Protein AF-A0A7X7FUD2-F1 (afdb_monomer_lite)

pLDDT: mean 87.79, std 17.73, range [38.75, 98.0]

Structure (mmCIF, N/CA/C/O backbone):
data_AF-A0A7X7FUD2-F1
#
_entry.id   AF-A0A7X7FUD2-F1
#
loop_
_atom_site.group_PDB
_atom_site.id
_atom_site.type_symbol
_atom_site.label_atom_id
_atom_site.label_alt_id
_atom_site.label_comp_id
_atom_site.label_asym_id
_atom_site.label_entity_id
_atom_site.label_seq_id
_atom_site.pdbx_PDB_ins_code
_atom_site.Cartn_x
_atom_site.Cartn_y
_atom_site.Cartn_z
_atom_site.occupancy
_atom_site.B_iso_or_equiv
_atom_site.auth_seq_id
_atom_site.auth_comp_id
_atom_site.auth_asym_id
_atom_site.auth_atom_id
_atom_site.pdbx_PDB_model_num
ATOM 1 N N . LEU A 1 1 ? -13.629 -13.169 -0.269 1.00 75.50 1 LEU A N 1
ATOM 2 C CA . LEU A 1 1 ? -13.387 -11.796 0.234 1.00 75.50 1 LEU A CA 1
ATOM 3 C C . LEU A 1 1 ? -13.721 -11.702 1.723 1.00 75.50 1 LEU A C 1
ATOM 5 O O . LEU A 1 1 ? -14.472 -12.534 2.225 1.00 75.50 1 LEU A O 1
ATOM 9 N N . LEU A 1 2 ? -13.158 -10.708 2.422 1.00 92.69 2 LEU A N 1
ATOM 10 C CA . LEU A 1 2 ? -13.571 -10.330 3.780 1.00 92.69 2 LEU A CA 1
ATOM 11 C C . LEU A 1 2 ? -15.079 -10.004 3.790 1.00 92.69 2 LEU A C 1
ATOM 13 O O . LEU A 1 2 ? -15.562 -9.371 2.858 1.00 92.69 2 LEU A O 1
ATOM 17 N N . ASN A 1 3 ? -15.815 -10.443 4.812 1.00 96.12 3 ASN A N 1
ATOM 18 C CA . ASN A 1 3 ? -17.260 -10.224 4.947 1.00 96.12 3 ASN A CA 1
ATOM 19 C C . ASN A 1 3 ? -17.612 -9.828 6.394 1.00 96.12 3 ASN A C 1
ATOM 21 O O . ASN A 1 3 ? -16.728 -9.805 7.258 1.00 96.12 3 ASN A O 1
ATOM 25 N N . ASP A 1 4 ? -18.886 -9.515 6.652 1.00 97.44 4 ASP A N 1
ATOM 26 C CA . ASP A 1 4 ? -19.366 -9.058 7.962 1.00 97.44 4 ASP A CA 1
ATOM 27 C C . ASP A 1 4 ? -19.002 -10.049 9.074 1.00 97.44 4 ASP A C 1
ATOM 29 O O . ASP A 1 4 ? -18.494 -9.631 10.109 1.00 97.44 4 ASP A O 1
ATOM 33 N N . HIS A 1 5 ? -19.156 -11.358 8.838 1.00 97.31 5 HIS A N 1
ATOM 34 C CA . HIS A 1 5 ? -18.785 -12.388 9.812 1.00 97.31 5 HIS A CA 1
ATOM 35 C C . HIS A 1 5 ? -17.295 -12.321 10.178 1.00 97.31 5 HIS A C 1
ATOM 37 O O . HIS A 1 5 ? -16.942 -12.311 11.354 1.00 97.31 5 HIS A O 1
ATOM 43 N N . HIS A 1 6 ? -16.400 -12.226 9.192 1.00 96.94 6 HIS A N 1
ATOM 44 C CA . HIS A 1 6 ? -14.963 -12.122 9.452 1.00 96.94 6 HIS A CA 1
ATOM 45 C C . HIS A 1 6 ? -14.605 -10.841 10.218 1.00 96.94 6 HIS A C 1
ATOM 47 O O . HIS A 1 6 ? -13.848 -10.892 11.188 1.00 96.94 6 HIS A O 1
ATOM 53 N N . ALA A 1 7 ? -15.145 -9.694 9.799 1.00 97.25 7 ALA A N 1
ATOM 54 C CA . ALA A 1 7 ? -14.851 -8.404 10.419 1.00 97.25 7 ALA A CA 1
ATOM 55 C C . ALA A 1 7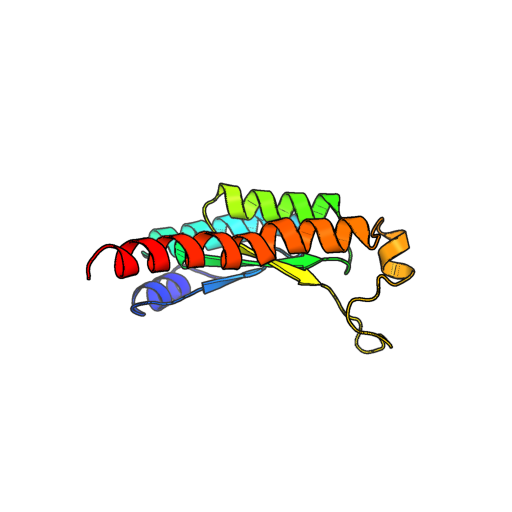 ? -15.380 -8.318 11.858 1.00 97.25 7 ALA A C 1
ATOM 57 O O . ALA A 1 7 ? -14.681 -7.822 12.742 1.00 97.25 7 ALA A O 1
ATOM 58 N N . GLU A 1 8 ? -16.565 -8.871 12.106 1.00 97.50 8 GLU A N 1
ATOM 59 C CA . GLU A 1 8 ? -17.171 -9.006 13.429 1.00 97.50 8 GLU A CA 1
ATOM 60 C C . GLU A 1 8 ? -16.280 -9.827 14.369 1.00 97.50 8 GLU A C 1
ATOM 62 O O . GLU A 1 8 ? -15.924 -9.367 15.459 1.00 97.50 8 GLU A O 1
ATOM 67 N N . ARG A 1 9 ? -15.808 -10.994 13.912 1.00 97.56 9 ARG A N 1
ATOM 68 C CA . ARG A 1 9 ? -14.906 -11.858 14.688 1.00 97.56 9 ARG A CA 1
ATOM 69 C C . ARG A 1 9 ? -13.567 -11.189 14.978 1.00 97.56 9 ARG A C 1
ATOM 71 O O . ARG A 1 9 ? -13.065 -11.308 16.095 1.00 97.56 9 ARG A O 1
ATOM 78 N N . ILE A 1 10 ? -13.008 -10.462 14.011 1.00 96.75 10 ILE A N 1
ATOM 79 C CA . ILE A 1 10 ? -11.779 -9.679 14.196 1.00 96.75 10 ILE A CA 1
ATOM 80 C C . ILE A 1 10 ? -11.989 -8.568 15.232 1.00 96.75 10 ILE A C 1
ATOM 82 O O . ILE A 1 10 ? -11.129 -8.374 16.092 1.00 96.75 10 ILE A O 1
ATOM 86 N N . GLY A 1 11 ? -13.128 -7.870 15.195 1.00 95.56 11 GLY A N 1
ATOM 87 C CA . GLY A 1 11 ? -13.458 -6.785 16.125 1.00 95.56 11 GLY A CA 1
ATOM 88 C C . GLY A 1 11 ? -13.475 -7.215 17.596 1.00 95.56 11 GLY A C 1
ATOM 89 O O . GLY A 1 11 ? -13.119 -6.429 18.476 1.00 95.56 11 GLY A O 1
ATOM 90 N N . ARG A 1 12 ? -13.795 -8.489 17.867 1.00 96.19 12 ARG A N 1
ATOM 91 C CA . ARG A 1 12 ? -13.748 -9.083 19.216 1.00 96.19 12 ARG A CA 1
ATOM 92 C C . ARG A 1 12 ? -12.323 -9.302 19.738 1.00 96.19 12 ARG A C 1
ATOM 94 O O . ARG A 1 12 ? -12.123 -9.413 20.948 1.00 96.19 12 ARG A O 1
ATOM 101 N N . ILE A 1 13 ? -11.320 -9.367 18.862 1.00 96.12 13 ILE A N 1
ATOM 102 C CA . ILE A 1 13 ? -9.928 -9.612 19.252 1.00 96.12 13 ILE A CA 1
ATOM 103 C C . ILE A 1 13 ? -9.300 -8.296 19.725 1.00 96.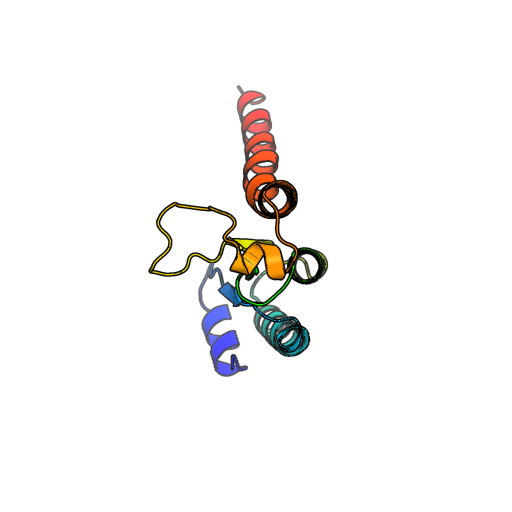12 13 ILE A C 1
ATOM 105 O O . ILE A 1 13 ? -8.938 -7.410 18.940 1.00 96.12 13 ILE A O 1
ATOM 109 N N . ARG A 1 14 ? -9.117 -8.166 21.045 1.00 92.25 14 ARG A N 1
ATOM 110 C CA . ARG A 1 14 ? -8.486 -6.987 21.649 1.00 92.25 14 ARG A CA 1
ATOM 111 C C . ARG A 1 14 ? -7.081 -6.792 21.080 1.00 92.25 14 ARG A C 1
ATOM 113 O O . ARG A 1 14 ? -6.178 -7.576 21.334 1.00 92.25 14 ARG A O 1
ATOM 120 N N . GLY A 1 15 ? -6.876 -5.686 20.369 1.00 89.25 15 GLY A N 1
ATOM 121 C CA . GLY A 1 15 ? -5.546 -5.337 19.864 1.00 89.25 15 GLY A CA 1
ATOM 122 C C . GLY A 1 15 ? -5.223 -5.843 18.463 1.00 89.25 15 GLY A C 1
ATOM 123 O O . GLY A 1 15 ? -4.114 -5.569 18.013 1.00 89.25 15 GLY A O 1
ATOM 124 N N . ALA A 1 16 ? -6.156 -6.508 17.771 1.00 95.00 16 ALA A N 1
ATOM 125 C CA . ALA A 1 16 ? -5.910 -7.057 16.440 1.00 95.00 16 ALA A CA 1
ATOM 126 C C . ALA A 1 16 ? -5.319 -6.023 15.472 1.00 95.00 16 ALA A C 1
ATOM 128 O O . ALA A 1 16 ? -5.826 -4.905 15.343 1.00 95.00 16 ALA A O 1
ATOM 129 N N . ILE A 1 17 ? -4.238 -6.417 14.798 1.00 95.75 17 ILE A N 1
ATOM 130 C CA . ILE A 1 17 ? -3.661 -5.700 13.663 1.00 95.75 17 ILE A CA 1
ATOM 131 C C . ILE A 1 17 ? -4.050 -6.480 12.419 1.00 95.75 17 ILE A C 1
ATOM 133 O O . ILE A 1 17 ? -3.708 -7.654 12.298 1.00 95.75 17 ILE A O 1
ATOM 137 N N . VAL A 1 18 ? -4.736 -5.817 11.497 1.00 96.62 18 VAL A N 1
ATOM 138 C CA . VAL A 1 18 ? -5.156 -6.419 10.232 1.00 96.62 18 VAL A CA 1
ATOM 139 C C . VAL A 1 18 ? -4.282 -5.867 9.124 1.00 96.62 18 VAL A C 1
ATOM 141 O O . VAL A 1 18 ? -4.031 -4.659 9.070 1.00 96.62 18 VAL A O 1
ATOM 144 N N . ARG A 1 19 ? -3.799 -6.757 8.257 1.00 95.56 19 ARG A N 1
ATOM 145 C CA . ARG A 1 19 ? -3.044 -6.384 7.067 1.00 95.56 19 ARG A CA 1
ATOM 146 C C . ARG A 1 19 ? -3.851 -6.734 5.826 1.00 95.56 19 ARG A C 1
ATOM 148 O O . ARG A 1 19 ? -4.136 -7.905 5.609 1.00 95.56 19 ARG A O 1
ATOM 155 N N . LEU A 1 20 ? -4.234 -5.717 5.067 1.00 97.19 20 LEU A N 1
ATOM 156 C CA . LEU A 1 20 ? -4.851 -5.862 3.751 1.00 97.19 20 LEU A CA 1
ATOM 157 C C . LEU A 1 20 ? -3.758 -5.842 2.673 1.00 97.19 20 LEU A C 1
ATOM 159 O O . LEU A 1 20 ? -2.637 -5.411 2.941 1.00 97.19 20 LEU A O 1
ATOM 163 N N . SER A 1 21 ? -4.071 -6.280 1.462 1.00 96.31 21 SER A N 1
ATOM 164 C CA . SER A 1 21 ? -3.224 -6.077 0.284 1.00 96.31 21 SER A CA 1
ATOM 165 C C . SER A 1 21 ? -3.913 -5.125 -0.686 1.00 96.31 21 SER A C 1
ATOM 167 O O . SER A 1 21 ? -5.136 -5.135 -0.815 1.00 96.31 21 SER A O 1
ATOM 169 N N . LEU A 1 22 ? -3.122 -4.280 -1.339 1.00 97.00 22 LEU A N 1
ATOM 170 C CA . LEU A 1 22 ? -3.530 -3.472 -2.482 1.00 97.00 22 LEU A CA 1
ATOM 171 C C . LEU A 1 22 ? -2.421 -3.599 -3.526 1.00 97.00 22 LEU A C 1
ATOM 173 O O . LEU A 1 22 ? -1.594 -2.700 -3.690 1.00 97.00 22 LEU A O 1
ATOM 177 N N . ASP A 1 23 ? -2.350 -4.769 -4.159 1.00 94.06 23 ASP A N 1
ATOM 178 C CA . ASP A 1 23 ? -1.251 -5.139 -5.058 1.00 94.06 23 ASP A CA 1
ATOM 179 C C . ASP A 1 23 ? -1.500 -4.704 -6.507 1.00 94.06 23 ASP A C 1
ATOM 181 O O . ASP A 1 23 ? -0.540 -4.446 -7.225 1.00 94.06 23 ASP A O 1
ATOM 185 N N . SER A 1 24 ? -2.763 -4.487 -6.884 1.00 93.88 24 SER A N 1
ATOM 186 C CA . SER A 1 24 ? -3.170 -3.884 -8.153 1.00 93.88 24 SER A CA 1
ATOM 187 C C . SER A 1 24 ? -4.126 -2.717 -7.923 1.00 93.88 24 SER A C 1
ATOM 189 O O . SER A 1 24 ? -4.907 -2.694 -6.971 1.00 93.88 24 SER A O 1
ATOM 191 N N . ARG A 1 25 ? -4.108 -1.733 -8.825 1.00 93.06 25 ARG A N 1
ATOM 192 C CA . ARG A 1 25 ? -5.058 -0.611 -8.801 1.00 93.06 25 ARG A CA 1
ATOM 193 C C . ARG A 1 25 ? -6.506 -1.058 -9.019 1.00 93.06 25 ARG A C 1
ATOM 195 O O . ARG A 1 25 ? -7.419 -0.387 -8.547 1.00 93.06 25 ARG A O 1
ATOM 202 N N . GLN A 1 26 ? -6.712 -2.189 -9.690 1.00 94.50 26 GLN A N 1
ATOM 203 C CA . GLN A 1 26 ? -8.040 -2.772 -9.905 1.00 94.50 26 GLN A CA 1
ATOM 204 C C . GLN A 1 26 ? -8.688 -3.226 -8.586 1.00 94.50 26 GLN A C 1
ATOM 206 O O . GLN A 1 26 ? -9.910 -3.253 -8.472 1.00 94.50 26 GLN A O 1
ATOM 211 N N . ASP A 1 27 ? -7.880 -3.492 -7.557 1.00 94.50 27 ASP A N 1
ATOM 212 C CA . ASP A 1 27 ? -8.361 -3.916 -6.243 1.00 94.50 27 ASP A CA 1
ATOM 213 C C . ASP A 1 27 ? -8.711 -2.742 -5.318 1.00 94.50 27 ASP A C 1
ATOM 215 O O . ASP A 1 27 ? -9.122 -2.967 -4.182 1.00 94.50 27 ASP A O 1
ATOM 219 N N . ALA A 1 28 ? -8.562 -1.488 -5.763 1.00 96.12 28 ALA A N 1
ATOM 220 C CA . ALA A 1 28 ? -8.749 -0.312 -4.909 1.00 96.12 28 ALA A CA 1
ATOM 221 C C . ALA A 1 28 ? -10.154 -0.236 -4.289 1.00 96.12 28 ALA A C 1
ATOM 223 O O . ALA A 1 28 ? -10.287 0.063 -3.101 1.00 96.12 28 ALA A O 1
ATOM 224 N N . GLU A 1 29 ? -11.192 -0.553 -5.064 1.00 96.31 29 GLU A N 1
ATOM 225 C CA . GLU A 1 29 ? -12.571 -0.585 -4.568 1.00 96.31 29 GLU A CA 1
ATOM 226 C C . GLU A 1 29 ? -12.765 -1.699 -3.530 1.00 96.31 29 GLU A C 1
ATOM 228 O O . GLU A 1 29 ? -13.250 -1.452 -2.426 1.00 96.31 29 GLU A O 1
ATOM 233 N N . HIS A 1 30 ? -12.301 -2.913 -3.835 1.00 96.56 30 HIS A N 1
ATOM 234 C CA . HIS A 1 30 ? -12.362 -4.048 -2.911 1.00 96.56 30 HIS A CA 1
ATOM 235 C C . HIS A 1 30 ? -11.591 -3.781 -1.614 1.00 96.56 30 HIS A C 1
ATOM 237 O O . HIS A 1 30 ? -12.043 -4.148 -0.525 1.00 96.56 30 HIS A O 1
ATOM 243 N N . TRP A 1 31 ? -10.442 -3.117 -1.719 1.00 97.81 31 TRP A N 1
ATOM 244 C CA . TRP A 1 31 ? -9.649 -2.688 -0.579 1.00 97.81 31 TRP A CA 1
ATOM 245 C C . TRP A 1 31 ? -10.415 -1.688 0.291 1.00 97.81 31 TRP A C 1
ATOM 247 O O . TRP A 1 31 ? -10.457 -1.859 1.511 1.00 97.81 31 TRP A O 1
ATOM 257 N N . GLN A 1 32 ? -11.060 -0.688 -0.319 1.00 97.56 32 GLN A N 1
ATOM 258 C CA . GLN A 1 32 ? -11.844 0.320 0.395 1.00 97.56 32 GLN A CA 1
ATOM 259 C C . GLN A 1 32 ? -13.038 -0.317 1.118 1.00 97.56 32 GLN A C 1
ATOM 261 O O . GLN A 1 32 ? -13.229 -0.079 2.310 1.00 97.56 32 GLN A O 1
ATOM 266 N N . ILE A 1 33 ? -13.769 -1.212 0.445 1.00 97.44 33 ILE A N 1
ATOM 267 C CA . ILE A 1 33 ? -14.873 -1.980 1.042 1.00 97.44 33 ILE A CA 1
ATOM 268 C C . ILE A 1 33 ? -14.379 -2.781 2.255 1.00 97.44 33 ILE A C 1
ATOM 270 O O . ILE A 1 33 ? -14.985 -2.734 3.327 1.00 97.44 33 ILE A O 1
ATOM 274 N N . ALA A 1 34 ? -13.256 -3.494 2.122 1.00 97.94 34 ALA A N 1
ATOM 275 C CA . ALA A 1 34 ? -12.684 -4.267 3.222 1.00 97.94 34 ALA A CA 1
ATOM 276 C C . ALA A 1 34 ? -12.226 -3.372 4.386 1.00 97.94 34 ALA A C 1
ATOM 278 O O . ALA A 1 34 ? -12.444 -3.709 5.554 1.00 97.94 34 ALA A O 1
ATOM 279 N N . PHE A 1 35 ? -11.612 -2.226 4.083 1.00 97.94 35 PHE A N 1
ATOM 280 C CA . PHE A 1 35 ? -11.210 -1.239 5.078 1.00 97.94 35 PHE A CA 1
ATOM 281 C C . PHE A 1 35 ? -12.421 -0.720 5.858 1.00 97.94 35 PHE A C 1
ATOM 283 O O . PHE A 1 35 ? -12.429 -0.798 7.089 1.00 97.94 35 PHE A O 1
ATOM 290 N N . ASP A 1 36 ? -13.467 -0.265 5.172 1.00 97.56 36 ASP A N 1
ATOM 291 C CA . ASP A 1 36 ? -14.673 0.276 5.803 1.00 97.56 36 ASP A CA 1
ATOM 292 C C . ASP A 1 36 ? -15.410 -0.774 6.632 1.00 97.56 36 ASP A C 1
ATOM 294 O O . ASP A 1 36 ? -15.897 -0.482 7.729 1.00 97.56 36 ASP A O 1
ATOM 298 N N . LEU A 1 37 ? -15.401 -2.028 6.184 1.0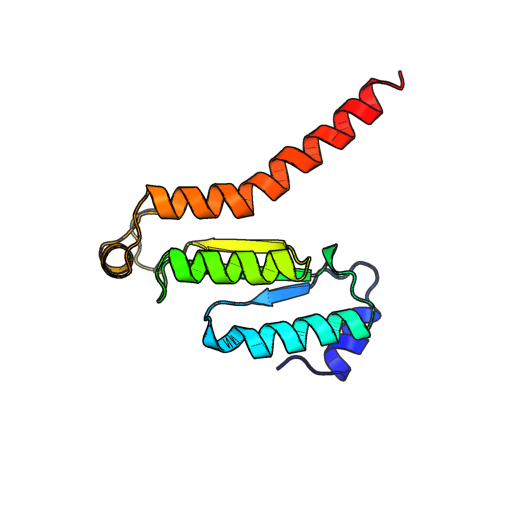0 97.81 37 LEU A N 1
ATOM 299 C CA . LEU A 1 37 ? -15.986 -3.129 6.930 1.00 97.81 37 LEU A CA 1
ATOM 300 C C . LEU A 1 37 ? -15.265 -3.370 8.265 1.00 97.81 37 LEU A C 1
ATOM 302 O O . LEU A 1 37 ? -15.900 -3.445 9.317 1.00 97.81 37 LEU A O 1
ATOM 306 N N . LEU A 1 38 ? -13.929 -3.397 8.264 1.00 97.44 38 LEU A N 1
ATOM 307 C CA . LEU A 1 38 ? -13.140 -3.489 9.499 1.00 97.44 38 LEU A CA 1
ATOM 308 C C . LEU A 1 38 ? -13.409 -2.307 10.438 1.00 97.44 38 LEU A C 1
ATOM 310 O O . LEU A 1 38 ? -13.459 -2.478 11.661 1.00 97.44 38 LEU A O 1
ATOM 314 N N . ARG A 1 39 ? -13.580 -1.104 9.875 1.00 96.69 39 ARG A N 1
ATOM 315 C CA . ARG A 1 39 ? -13.887 0.117 10.630 1.00 96.69 39 ARG A CA 1
ATOM 316 C C . ARG A 1 39 ? -15.257 0.046 11.291 1.00 96.69 39 ARG A C 1
ATOM 318 O O . ARG A 1 39 ? -15.353 0.381 12.472 1.00 96.69 39 ARG A O 1
ATOM 325 N N . ARG A 1 40 ? -16.271 -0.420 10.561 1.00 97.19 40 ARG A N 1
ATOM 326 C CA . ARG A 1 40 ? -17.644 -0.612 11.046 1.00 97.19 40 ARG A CA 1
ATOM 327 C C . ARG A 1 40 ? -17.696 -1.543 12.259 1.00 97.19 40 ARG A C 1
ATOM 329 O O . ARG A 1 40 ? -18.407 -1.243 13.210 1.00 97.19 40 ARG A O 1
ATOM 336 N N . PHE A 1 41 ? -16.881 -2.599 12.278 1.00 96.75 41 PHE A N 1
ATOM 337 C CA . PHE A 1 41 ? -16.773 -3.541 13.404 1.00 96.75 41 PHE A CA 1
ATOM 338 C C . PHE A 1 41 ? -15.699 -3.165 14.447 1.00 96.75 41 PHE A C 1
ATOM 340 O O . PHE A 1 41 ? -15.240 -4.004 15.220 1.00 96.75 41 PHE A O 1
ATOM 347 N N . GLY A 1 42 ? -15.287 -1.893 14.504 1.00 95.00 42 GLY A N 1
ATOM 348 C CA . GLY A 1 42 ? -14.496 -1.354 15.618 1.00 95.00 42 GLY A CA 1
ATOM 349 C C . GLY A 1 42 ? -12.972 -1.483 15.492 1.00 95.00 42 GLY A C 1
ATOM 350 O O . GLY A 1 42 ? -12.243 -1.043 16.388 1.00 95.00 42 GLY A O 1
ATOM 351 N N . THR A 1 43 ? -12.438 -1.996 14.379 1.00 95.94 43 THR A N 1
ATOM 352 C CA . THR A 1 43 ? -10.980 -2.033 14.165 1.00 95.94 43 THR A CA 1
ATOM 353 C C . THR A 1 43 ? -10.452 -0.616 13.951 1.00 95.94 43 THR A C 1
ATOM 355 O O . THR A 1 43 ? -10.776 0.028 12.958 1.00 95.94 43 THR A O 1
ATOM 358 N N . ALA A 1 44 ? -9.634 -0.088 14.866 1.00 94.50 44 ALA A N 1
ATOM 359 C CA . ALA A 1 44 ? -9.061 1.262 14.762 1.00 94.50 44 ALA A CA 1
ATOM 360 C C . ALA A 1 44 ? -8.233 1.460 13.470 1.00 94.50 44 ALA A C 1
ATOM 362 O O . ALA A 1 44 ? -7.396 0.614 13.172 1.00 94.50 44 ALA A O 1
ATOM 363 N N . LYS A 1 45 ? -8.361 2.609 12.773 1.00 93.94 45 LYS A N 1
ATOM 364 C CA . LYS A 1 45 ? -7.600 2.919 11.532 1.00 93.94 45 LYS A CA 1
ATOM 365 C C . LYS A 1 45 ? -6.100 2.623 11.656 1.00 93.94 45 LYS A C 1
ATOM 367 O O . LYS A 1 45 ? -5.538 1.897 10.852 1.00 93.94 45 LYS A O 1
ATOM 372 N N . LYS A 1 46 ? -5.482 3.073 12.758 1.00 91.44 46 LYS A N 1
ATOM 373 C CA . LYS A 1 46 ? -4.055 2.857 13.086 1.00 91.44 46 LYS A CA 1
ATOM 374 C C . LYS A 1 46 ? -3.624 1.385 13.214 1.00 91.44 46 LYS A C 1
ATOM 376 O O . LYS A 1 46 ? -2.431 1.113 13.340 1.00 91.44 46 LYS A O 1
ATOM 381 N N . ARG A 1 47 ? -4.581 0.457 13.301 1.00 94.69 47 ARG A N 1
ATOM 382 C CA . ARG A 1 47 ? -4.365 -0.995 13.378 1.00 94.69 47 ARG A CA 1
ATOM 383 C C . ARG A 1 47 ? -4.623 -1.700 12.049 1.00 94.69 47 ARG A C 1
ATOM 385 O O . ARG A 1 47 ? -4.291 -2.875 11.946 1.00 94.69 47 ARG A O 1
ATOM 392 N N . VAL A 1 48 ? -5.150 -0.997 11.050 1.00 96.38 48 VAL A N 1
ATOM 393 C CA . VAL A 1 48 ? -5.174 -1.482 9.674 1.00 96.38 48 VAL A CA 1
ATOM 394 C C . VAL A 1 48 ? -3.901 -1.013 8.980 1.00 96.38 48 VAL A C 1
ATOM 396 O O . VAL A 1 48 ? -3.533 0.164 9.020 1.00 96.38 48 VAL A O 1
ATOM 399 N N . ARG A 1 49 ? -3.188 -1.962 8.387 1.00 95.44 49 ARG A N 1
ATOM 400 C CA . ARG A 1 49 ? -2.022 -1.712 7.539 1.00 95.44 49 ARG A CA 1
ATOM 401 C C . ARG A 1 49 ? -2.279 -2.355 6.189 1.00 95.44 49 ARG A C 1
ATOM 403 O O . ARG A 1 49 ? -3.062 -3.298 6.117 1.00 95.44 49 ARG A O 1
ATOM 410 N N . SER A 1 50 ? -1.606 -1.889 5.153 1.00 96.56 50 SER A N 1
ATOM 411 C CA . SER A 1 50 ? -1.826 -2.427 3.816 1.00 96.56 50 SER A CA 1
ATOM 412 C C . SER A 1 50 ? -0.512 -2.654 3.105 1.00 96.56 50 SER A C 1
ATOM 414 O O . SER A 1 50 ? 0.302 -1.739 3.028 1.00 96.56 50 SER A O 1
ATOM 416 N N . TYR A 1 51 ? -0.307 -3.864 2.601 1.00 96.38 51 TYR A N 1
ATOM 417 C CA . TYR A 1 51 ? 0.808 -4.169 1.721 1.00 96.38 51 TYR A CA 1
ATOM 418 C C . TYR A 1 51 ? 0.567 -3.594 0.328 1.00 96.38 51 TYR A C 1
ATOM 420 O O . TYR A 1 51 ? -0.565 -3.580 -0.153 1.00 96.38 51 TYR A O 1
ATOM 428 N N . VAL A 1 52 ? 1.647 -3.112 -0.283 1.00 96.94 52 VAL A N 1
ATOM 429 C CA . VAL A 1 52 ? 1.674 -2.636 -1.668 1.00 96.94 52 VAL A CA 1
ATOM 430 C C . VAL A 1 52 ? 2.859 -3.301 -2.354 1.00 96.94 52 VAL A C 1
ATOM 432 O O . VAL A 1 52 ? 4.009 -2.906 -2.130 1.00 96.94 52 VAL A O 1
ATOM 435 N N . LEU A 1 53 ? 2.604 -4.326 -3.164 1.00 96.31 53 LEU A N 1
ATOM 436 C CA . LEU A 1 53 ? 3.656 -4.967 -3.945 1.00 96.31 53 LEU A CA 1
ATOM 437 C C . LEU A 1 53 ? 4.186 -4.012 -5.027 1.00 96.31 53 LEU A C 1
ATOM 439 O O . LEU A 1 53 ? 3.430 -3.457 -5.827 1.00 96.31 53 LEU A O 1
ATOM 443 N N . CYS A 1 54 ? 5.501 -3.803 -5.024 1.00 96.50 54 CYS A N 1
ATOM 444 C CA . CYS A 1 54 ? 6.227 -2.892 -5.904 1.00 96.50 54 CYS A CA 1
ATOM 445 C C . CYS A 1 54 ? 7.151 -3.687 -6.832 1.00 96.50 54 CYS A C 1
ATOM 447 O O . CYS A 1 54 ? 7.876 -4.565 -6.367 1.00 96.50 54 CYS A O 1
ATOM 449 N N . GLY A 1 55 ? 7.187 -3.344 -8.122 1.00 95.25 55 GLY A N 1
ATOM 450 C CA . GLY A 1 55 ? 8.119 -3.962 -9.071 1.00 95.25 55 GLY A CA 1
ATOM 451 C C . GLY A 1 55 ? 7.744 -5.381 -9.506 1.00 95.25 55 GLY A C 1
ATOM 452 O O . GLY A 1 55 ? 8.632 -6.129 -9.909 1.00 95.25 55 GLY A O 1
ATOM 453 N N . PHE A 1 56 ? 6.469 -5.764 -9.399 1.00 95.31 56 PHE A N 1
ATOM 454 C CA . PHE A 1 56 ? 5.963 -7.021 -9.956 1.00 95.31 56 PHE A CA 1
ATOM 455 C C . PHE A 1 56 ? 5.395 -6.808 -11.364 1.00 95.31 56 PHE A C 1
ATOM 457 O O . PHE A 1 56 ? 6.002 -7.244 -12.338 1.00 95.31 56 PHE A O 1
ATOM 464 N N . ASP A 1 57 ? 4.285 -6.077 -11.467 1.00 95.25 57 ASP A N 1
ATOM 465 C CA . ASP A 1 57 ? 3.526 -5.845 -12.705 1.00 95.25 57 ASP A CA 1
ATOM 466 C C . ASP A 1 57 ? 3.140 -4.370 -12.932 1.00 95.25 57 ASP A C 1
ATOM 468 O O . ASP A 1 57 ? 2.640 -4.015 -13.997 1.00 95.25 57 ASP A O 1
ATOM 472 N N . SER A 1 58 ? 3.412 -3.490 -11.965 1.00 96.38 58 SER A N 1
ATOM 473 C CA . SER A 1 58 ? 3.129 -2.056 -12.048 1.00 96.38 58 SER A CA 1
ATOM 474 C C . SER A 1 58 ? 4.404 -1.217 -11.993 1.00 96.38 58 SER A C 1
ATOM 476 O O . SER A 1 58 ? 5.400 -1.609 -11.378 1.00 96.38 58 SER A O 1
ATOM 478 N N . GLY A 1 59 ? 4.353 -0.017 -12.572 1.00 97.44 59 GLY A N 1
ATOM 479 C CA . GLY A 1 59 ? 5.411 0.988 -12.460 1.00 97.44 59 GLY A CA 1
ATOM 480 C C . GLY A 1 59 ? 5.424 1.735 -11.116 1.00 97.44 59 GLY A C 1
ATOM 481 O O . GLY A 1 59 ? 4.538 1.531 -10.273 1.00 97.44 59 GLY A O 1
ATOM 482 N N . PRO A 1 60 ? 6.417 2.620 -10.907 1.00 97.75 60 PRO A N 1
ATOM 483 C CA . PRO A 1 60 ? 6.586 3.363 -9.658 1.00 97.75 60 PRO A CA 1
ATOM 484 C C . PRO A 1 60 ? 5.436 4.327 -9.340 1.00 97.75 60 PRO A C 1
ATOM 486 O O . PRO A 1 60 ? 5.066 4.445 -8.173 1.00 97.75 60 PRO A O 1
ATOM 489 N N . ASP A 1 61 ? 4.843 4.979 -10.344 1.00 97.56 61 ASP A N 1
ATOM 490 C CA . ASP A 1 61 ? 3.752 5.949 -10.142 1.00 97.56 61 ASP A CA 1
ATOM 491 C C . ASP A 1 61 ? 2.454 5.282 -9.669 1.00 97.56 61 ASP A C 1
ATOM 493 O O . ASP A 1 61 ? 1.740 5.812 -8.813 1.00 97.56 61 ASP A O 1
ATOM 497 N N . ASP A 1 62 ? 2.172 4.082 -10.178 1.00 97.69 62 ASP A N 1
ATOM 498 C CA . ASP A 1 62 ? 1.031 3.288 -9.731 1.00 97.69 62 ASP A CA 1
ATOM 499 C C . ASP A 1 62 ? 1.218 2.820 -8.279 1.00 97.69 62 ASP A C 1
ATOM 501 O O . ASP A 1 62 ? 0.352 3.046 -7.431 1.00 97.69 62 ASP A O 1
ATOM 505 N N . ALA A 1 63 ? 2.389 2.260 -7.953 1.00 97.44 63 ALA A N 1
ATOM 506 C CA . ALA A 1 63 ? 2.714 1.849 -6.586 1.00 97.44 63 ALA A CA 1
ATOM 507 C C . ALA A 1 63 ? 2.653 3.025 -5.596 1.00 97.44 63 ALA A C 1
ATOM 509 O O . ALA A 1 63 ? 2.180 2.877 -4.465 1.00 97.44 63 ALA A O 1
ATOM 510 N N . TRP A 1 64 ? 3.101 4.208 -6.026 1.00 97.38 64 TRP A N 1
ATOM 511 C CA . TRP A 1 64 ? 3.003 5.440 -5.251 1.00 97.38 64 TRP A CA 1
ATOM 512 C C . TRP A 1 64 ? 1.545 5.830 -4.997 1.00 97.38 64 TRP A C 1
ATOM 514 O O . TRP A 1 64 ? 1.164 6.035 -3.845 1.00 97.38 64 TRP A O 1
ATOM 524 N N . THR A 1 65 ? 0.721 5.847 -6.047 1.00 97.56 65 THR A N 1
ATOM 525 C CA . THR A 1 65 ? -0.711 6.174 -5.965 1.00 97.56 65 THR A CA 1
ATOM 526 C C . THR A 1 65 ? -1.444 5.231 -5.009 1.00 97.56 65 THR A C 1
ATOM 528 O O . THR A 1 65 ? -2.236 5.674 -4.179 1.00 97.56 65 THR A O 1
ATOM 531 N N . ARG A 1 66 ? -1.148 3.925 -5.062 1.00 97.69 66 ARG A N 1
ATOM 532 C CA . ARG A 1 66 ? -1.705 2.937 -4.124 1.00 97.69 66 ARG A CA 1
ATOM 533 C C . ARG A 1 66 ? -1.304 3.239 -2.678 1.00 97.69 66 ARG A C 1
ATOM 535 O O . ARG A 1 66 ? -2.150 3.186 -1.786 1.00 97.69 66 ARG A O 1
ATOM 542 N N . CYS A 1 67 ? -0.046 3.612 -2.433 1.00 97.19 67 CYS A N 1
ATOM 543 C CA . CYS A 1 67 ? 0.406 4.010 -1.096 1.00 97.19 67 CYS A CA 1
ATOM 544 C C . CYS A 1 67 ? -0.297 5.281 -0.591 1.00 97.19 67 CYS A C 1
ATOM 546 O O . CYS A 1 67 ? -0.693 5.329 0.575 1.00 97.19 67 CYS A O 1
ATOM 548 N N . GLU A 1 68 ? -0.469 6.291 -1.447 1.00 96.88 68 GLU A N 1
ATOM 549 C CA . GLU A 1 68 ? -1.181 7.530 -1.106 1.00 96.88 68 GLU A CA 1
ATOM 550 C C . GLU A 1 68 ? -2.658 7.281 -0.806 1.00 96.88 68 GLU A C 1
ATOM 552 O O . GLU A 1 68 ? -3.172 7.830 0.165 1.00 96.88 68 GLU A O 1
ATOM 557 N N . LEU A 1 69 ? -3.320 6.402 -1.564 1.00 97.69 69 LEU A N 1
ATOM 558 C CA . LEU A 1 69 ? -4.706 5.998 -1.313 1.00 97.69 69 LEU A CA 1
ATOM 559 C C . LEU A 1 69 ? -4.867 5.422 0.103 1.00 97.69 69 LEU A C 1
ATOM 561 O O . LEU A 1 69 ? -5.748 5.836 0.860 1.00 97.69 69 LEU A O 1
ATOM 565 N N . ILE A 1 70 ? -3.971 4.513 0.497 1.00 96.81 70 ILE A N 1
ATOM 566 C CA . ILE A 1 70 ? -3.972 3.906 1.835 1.00 96.81 70 ILE A CA 1
ATOM 567 C C . ILE A 1 70 ? -3.725 4.961 2.927 1.00 96.81 70 ILE A C 1
ATOM 569 O O . ILE A 1 70 ? -4.413 4.966 3.955 1.00 96.81 70 ILE A O 1
ATOM 573 N N . GLU A 1 71 ? -2.742 5.845 2.726 1.00 95.06 71 GLU A N 1
ATOM 574 C CA . GLU A 1 71 ? -2.407 6.907 3.684 1.00 95.06 71 GLU A CA 1
ATOM 575 C C . GLU A 1 71 ? -3.573 7.897 3.845 1.00 95.06 71 GLU A C 1
ATOM 577 O O . GLU A 1 71 ? -3.924 8.247 4.974 1.00 95.06 71 GLU A O 1
ATOM 582 N N . ALA A 1 72 ? -4.239 8.269 2.746 1.00 95.56 72 ALA A N 1
ATOM 583 C CA . ALA A 1 72 ? -5.400 9.159 2.734 1.00 95.56 72 ALA A CA 1
ATOM 584 C C . ALA A 1 72 ? -6.598 8.583 3.511 1.00 95.56 72 ALA A C 1
ATOM 586 O O . ALA A 1 72 ? -7.282 9.310 4.233 1.00 95.56 72 ALA A O 1
ATOM 587 N N . ALA A 1 73 ? -6.815 7.264 3.461 1.00 95.31 73 ALA A N 1
ATOM 588 C CA . ALA A 1 73 ? -7.826 6.590 4.282 1.00 95.31 73 ALA A CA 1
ATOM 589 C C . ALA A 1 73 ? -7.489 6.600 5.795 1.00 95.31 73 ALA A C 1
ATOM 591 O O . ALA A 1 73 ? -8.361 6.392 6.659 1.00 95.31 73 ALA A O 1
ATOM 592 N N . GLY A 1 74 ? -6.225 6.877 6.137 1.00 92.94 74 GLY A N 1
ATOM 593 C CA . GLY A 1 74 ? -5.674 6.880 7.492 1.00 92.94 74 GLY A CA 1
ATOM 594 C C . GLY A 1 74 ? -5.109 5.528 7.940 1.00 92.94 74 GLY A C 1
ATOM 595 O O . GLY A 1 74 ? -4.933 5.313 9.145 1.00 92.94 74 GLY A O 1
ATOM 596 N N . ALA A 1 75 ? -4.866 4.611 7.000 1.00 94.38 75 ALA A N 1
ATOM 597 C CA . ALA A 1 75 ? -4.169 3.348 7.228 1.00 94.38 75 ALA A CA 1
ATOM 598 C C . ALA A 1 75 ? -2.663 3.497 6.957 1.00 94.38 75 ALA A C 1
ATOM 600 O O . ALA A 1 75 ? -2.203 4.482 6.384 1.00 94.38 75 ALA A O 1
ATOM 601 N N . MET A 1 76 ? -1.872 2.518 7.397 1.00 94.12 76 MET A N 1
ATOM 602 C CA . MET A 1 76 ? -0.425 2.521 7.161 1.00 94.12 76 MET A CA 1
ATOM 603 C C . MET A 1 76 ? -0.082 1.752 5.877 1.00 94.12 76 MET A C 1
ATOM 605 O O . MET A 1 76 ? -0.236 0.526 5.886 1.00 94.12 76 MET A O 1
ATOM 609 N N . PRO A 1 77 ? 0.417 2.409 4.812 1.00 96.06 77 PRO A N 1
ATOM 610 C CA . PRO A 1 77 ? 0.967 1.702 3.661 1.00 96.06 77 PRO A CA 1
ATOM 611 C C . PRO A 1 77 ? 2.291 1.023 4.026 1.00 96.06 77 PRO A C 1
ATOM 613 O O . PRO A 1 77 ? 3.114 1.570 4.758 1.00 96.06 77 PRO A O 1
ATOM 616 N N . LEU A 1 78 ? 2.486 -0.183 3.507 1.00 95.00 78 LEU A N 1
ATOM 617 C CA . LEU A 1 78 ? 3.663 -1.023 3.683 1.00 95.00 78 LEU A CA 1
ATOM 618 C C . LEU A 1 78 ? 4.138 -1.472 2.294 1.00 95.00 78 LEU A C 1
ATOM 620 O O . LEU A 1 78 ? 3.790 -2.576 1.866 1.00 95.00 78 LEU A O 1
ATOM 624 N N . PRO A 1 79 ? 4.907 -0.644 1.564 1.00 95.50 79 PRO A N 1
ATOM 625 C CA . PRO A 1 79 ? 5.462 -1.077 0.288 1.00 95.50 79 PRO A CA 1
ATOM 626 C C . PRO A 1 79 ? 6.367 -2.298 0.496 1.00 95.50 79 PRO A C 1
ATOM 628 O O . PRO A 1 79 ? 7.110 -2.373 1.478 1.00 95.50 79 PRO A O 1
ATOM 631 N N . GLN A 1 80 ? 6.283 -3.267 -0.411 1.00 94.38 80 GLN A N 1
ATOM 632 C CA . GLN A 1 80 ? 7.103 -4.479 -0.434 1.00 94.38 80 GLN A CA 1
ATOM 633 C C . GLN A 1 80 ? 7.771 -4.583 -1.800 1.00 94.38 80 GLN A C 1
ATOM 635 O O . GLN A 1 80 ? 7.097 -4.482 -2.822 1.00 94.38 80 GLN A O 1
ATOM 640 N N . TRP A 1 81 ? 9.092 -4.752 -1.833 1.00 95.44 81 TRP A N 1
ATOM 641 C CA . TRP A 1 81 ? 9.794 -4.945 -3.097 1.00 95.44 81 TRP A CA 1
ATOM 642 C C . TRP A 1 81 ? 9.603 -6.382 -3.560 1.00 95.44 81 TRP A C 1
ATOM 644 O O . TRP A 1 81 ? 9.813 -7.316 -2.786 1.00 95.44 81 TRP A O 1
ATOM 654 N N . TYR A 1 82 ? 9.188 -6.562 -4.808 1.00 95.19 82 TYR A N 1
ATOM 655 C CA . TYR A 1 82 ? 9.090 -7.884 -5.393 1.00 95.19 82 TYR A CA 1
ATOM 656 C C . TYR A 1 82 ? 10.484 -8.446 -5.681 1.00 95.19 82 TYR A C 1
ATOM 658 O O . TYR A 1 82 ? 11.320 -7.806 -6.326 1.00 95.19 82 TYR A O 1
ATOM 666 N N . HIS A 1 83 ? 10.693 -9.686 -5.247 1.00 92.81 83 HIS A N 1
ATOM 667 C CA . HIS A 1 83 ? 11.858 -10.484 -5.590 1.00 92.81 83 HIS A CA 1
ATOM 668 C C . HIS A 1 83 ? 11.382 -11.753 -6.281 1.00 92.81 83 HIS A C 1
ATOM 670 O O . HIS A 1 83 ? 10.682 -12.567 -5.677 1.00 92.81 83 HIS A O 1
ATOM 676 N N . ALA A 1 84 ? 11.783 -11.937 -7.537 1.00 88.38 84 ALA A N 1
ATOM 677 C CA . ALA A 1 84 ? 11.636 -13.233 -8.178 1.00 88.38 84 ALA A CA 1
ATOM 678 C C . ALA A 1 84 ? 12.446 -14.280 -7.399 1.00 88.38 84 ALA A C 1
ATOM 680 O O . ALA A 1 84 ? 13.532 -13.982 -6.903 1.00 88.38 84 ALA A O 1
ATOM 681 N N . LEU A 1 85 ? 11.952 -15.517 -7.336 1.00 90.12 85 LEU A N 1
ATOM 682 C CA . LEU A 1 85 ? 12.655 -16.617 -6.657 1.00 90.12 85 LEU A CA 1
ATOM 683 C C . LEU A 1 85 ? 14.047 -16.890 -7.247 1.00 90.12 85 LEU A C 1
ATOM 685 O O . LEU A 1 85 ? 14.920 -17.412 -6.566 1.00 90.12 85 LEU A O 1
ATOM 689 N N . THR A 1 86 ? 14.253 -16.517 -8.509 1.00 88.31 86 THR A N 1
ATOM 690 C CA . THR A 1 86 ? 15.516 -16.643 -9.240 1.00 88.31 86 THR A CA 1
ATOM 691 C C . THR A 1 86 ? 16.412 -15.407 -9.129 1.00 88.31 86 THR A C 1
ATOM 693 O O . THR A 1 86 ? 17.457 -15.360 -9.775 1.00 88.31 86 THR A O 1
ATOM 696 N N . ALA A 1 87 ? 16.020 -14.385 -8.359 1.00 86.81 87 ALA A N 1
ATOM 697 C CA . ALA A 1 87 ? 16.788 -13.152 -8.253 1.00 86.81 87 ALA A CA 1
ATOM 698 C C . ALA A 1 87 ? 18.162 -13.428 -7.611 1.00 86.81 87 ALA A C 1
ATOM 700 O O . ALA A 1 87 ? 18.221 -13.927 -6.485 1.00 86.81 87 ALA A O 1
ATOM 701 N N . PRO A 1 88 ? 19.273 -13.074 -8.280 1.00 86.62 88 PRO A N 1
ATOM 702 C CA . PRO A 1 88 ? 20.613 -13.378 -7.781 1.00 86.62 88 PRO A CA 1
ATOM 703 C C . PRO A 1 88 ? 21.026 -12.467 -6.620 1.00 86.62 88 PRO A C 1
ATOM 705 O O . PRO A 1 88 ? 21.976 -12.767 -5.898 1.00 86.62 88 PRO A O 1
ATOM 708 N N . ARG A 1 89 ? 20.349 -11.324 -6.452 1.00 90.12 89 ARG A N 1
ATOM 709 C CA . ARG A 1 89 ? 20.668 -10.310 -5.448 1.00 90.12 89 ARG A CA 1
ATOM 710 C C . ARG A 1 89 ? 19.410 -9.747 -4.813 1.00 90.12 89 ARG A C 1
ATOM 712 O O . ARG A 1 89 ? 18.391 -9.515 -5.465 1.00 90.12 89 ARG A O 1
ATOM 719 N N . LEU A 1 90 ? 19.517 -9.447 -3.524 1.00 88.56 90 LEU A N 1
ATOM 720 C CA . LEU A 1 90 ? 18.464 -8.756 -2.803 1.00 88.56 90 LEU A CA 1
ATOM 721 C C . LEU A 1 90 ? 18.326 -7.318 -3.322 1.00 88.56 90 LEU A C 1
ATOM 723 O O . LEU A 1 90 ? 19.299 -6.585 -3.460 1.00 88.56 90 LEU A O 1
ATOM 727 N N . ASN A 1 91 ? 17.080 -6.918 -3.540 1.00 88.12 91 ASN A N 1
ATOM 728 C CA . ASN A 1 91 ? 16.607 -5.577 -3.893 1.00 88.12 91 ASN A CA 1
ATOM 729 C C . ASN A 1 91 ? 17.049 -5.072 -5.265 1.00 88.12 91 ASN A C 1
ATOM 731 O O . ASN A 1 91 ? 16.654 -3.976 -5.642 1.00 88.12 91 ASN A O 1
ATOM 735 N N . GLU A 1 92 ? 17.799 -5.851 -6.037 1.00 91.94 92 GLU A N 1
ATOM 736 C CA . GLU A 1 92 ? 18.215 -5.457 -7.379 1.00 91.94 92 GLU A CA 1
ATOM 737 C C . GLU A 1 92 ? 17.013 -5.054 -8.243 1.00 91.94 92 GLU A C 1
ATOM 739 O O . GLU A 1 92 ? 15.984 -5.732 -8.260 1.00 91.94 92 GLU A O 1
ATOM 744 N N . VAL A 1 93 ? 17.148 -3.923 -8.942 1.00 94.94 93 VAL A N 1
ATOM 745 C CA . VAL A 1 93 ? 16.188 -3.511 -9.968 1.00 94.94 93 VAL A CA 1
ATOM 746 C C . VAL A 1 93 ? 16.547 -4.239 -11.257 1.00 94.94 93 VAL A C 1
ATOM 748 O O . VAL A 1 93 ? 17.481 -3.853 -11.969 1.00 94.94 93 VAL A O 1
ATOM 751 N N . THR A 1 94 ? 15.812 -5.315 -11.515 1.00 94.31 94 THR A N 1
ATOM 752 C CA . THR A 1 94 ? 15.988 -6.200 -12.674 1.00 94.31 94 THR A CA 1
ATOM 753 C C . THR A 1 94 ? 15.592 -5.515 -13.981 1.00 94.31 94 THR A C 1
ATOM 755 O O . THR A 1 94 ? 14.836 -4.544 -13.986 1.00 94.31 94 THR A O 1
ATOM 758 N N . ASP A 1 95 ? 16.020 -6.061 -15.119 1.00 94.56 95 ASP A N 1
ATOM 759 C CA . ASP A 1 95 ? 15.624 -5.536 -16.434 1.00 94.56 95 ASP A CA 1
ATOM 760 C C . ASP A 1 95 ? 14.110 -5.590 -16.666 1.00 94.56 95 ASP A C 1
ATOM 762 O O . ASP A 1 95 ? 13.545 -4.704 -17.303 1.00 94.56 95 ASP A O 1
ATOM 766 N N . ALA A 1 96 ? 13.427 -6.598 -16.112 1.00 94.12 96 ALA A N 1
ATOM 767 C CA . ALA A 1 96 ? 11.969 -6.675 -16.152 1.00 94.12 96 ALA A CA 1
ATOM 768 C C . ALA A 1 96 ? 11.321 -5.492 -15.418 1.00 94.12 96 ALA A C 1
ATOM 770 O O . ALA A 1 96 ? 10.420 -4.852 -15.950 1.00 94.12 96 ALA A O 1
ATOM 771 N N . GLN A 1 97 ? 11.837 -5.143 -14.241 1.00 96.38 97 GLN A N 1
ATOM 772 C CA . GLN A 1 97 ? 11.378 -3.983 -13.478 1.00 96.38 97 GLN A CA 1
ATOM 773 C C . GLN A 1 97 ? 11.733 -2.662 -14.168 1.00 96.38 97 GLN A C 1
ATOM 775 O O . GLN A 1 97 ? 10.914 -1.746 -14.183 1.00 96.38 97 GLN A O 1
ATOM 780 N N . ARG A 1 98 ? 12.903 -2.570 -14.813 1.00 96.94 98 ARG A N 1
ATOM 781 C CA . ARG A 1 98 ? 13.278 -1.400 -15.628 1.00 96.94 98 ARG A CA 1
ATOM 782 C C . ARG A 1 98 ? 12.312 -1.173 -16.786 1.00 96.94 98 ARG A C 1
ATOM 784 O O . ARG A 1 98 ? 11.952 -0.030 -17.044 1.00 96.94 98 ARG A O 1
ATOM 791 N N . ARG A 1 99 ? 11.826 -2.241 -17.431 1.00 97.62 99 ARG A N 1
ATOM 792 C CA . ARG A 1 99 ? 10.785 -2.148 -18.476 1.00 97.62 99 ARG A CA 1
ATOM 793 C C . ARG A 1 99 ? 9.446 -1.620 -17.953 1.00 97.62 99 ARG A C 1
ATOM 795 O O . ARG A 1 99 ? 8.717 -0.995 -18.710 1.00 97.62 99 ARG A O 1
ATOM 802 N N . LEU A 1 100 ? 9.151 -1.818 -16.668 1.00 96.88 100 LEU A N 1
ATOM 803 C CA . LEU A 1 100 ? 7.996 -1.223 -15.983 1.00 96.88 100 LEU A CA 1
ATOM 804 C C . LEU A 1 100 ? 8.253 0.228 -15.520 1.00 96.88 100 LEU A C 1
ATOM 806 O O . LEU A 1 100 ? 7.398 0.827 -14.871 1.00 96.88 100 LEU A O 1
ATOM 810 N N . GLY A 1 101 ? 9.427 0.796 -15.814 1.00 97.94 101 GLY A N 1
ATOM 811 C CA . GLY A 1 101 ? 9.808 2.156 -15.431 1.00 97.94 101 GLY A CA 1
ATOM 812 C C . GLY A 1 101 ? 10.477 2.273 -14.060 1.00 97.94 101 GLY A C 1
ATOM 813 O O . GLY A 1 101 ? 10.655 3.386 -13.571 1.00 97.94 101 GLY A O 1
ATOM 814 N N . TRP A 1 102 ? 10.855 1.161 -13.421 1.00 98.00 102 TRP A N 1
ATOM 815 C CA . TRP A 1 102 ? 11.593 1.221 -12.159 1.00 98.00 102 TRP A CA 1
ATOM 816 C C . TRP A 1 102 ? 13.073 1.520 -12.363 1.00 98.00 102 TRP A C 1
ATOM 818 O O . TRP A 1 102 ? 13.745 0.993 -13.248 1.00 98.00 102 TRP A O 1
ATOM 828 N N . ASP A 1 103 ? 13.606 2.294 -11.432 1.00 97.31 103 ASP A N 1
ATOM 829 C CA . ASP A 1 103 ? 15.028 2.523 -11.242 1.00 97.31 103 ASP A CA 1
ATOM 830 C C . ASP A 1 103 ? 15.365 2.511 -9.741 1.00 97.31 103 ASP A C 1
ATOM 832 O O . ASP A 1 103 ? 14.497 2.461 -8.863 1.00 97.31 103 ASP A O 1
ATOM 836 N N . GLU A 1 104 ? 16.656 2.548 -9.422 1.00 96.12 104 GLU A N 1
ATOM 837 C CA . GLU A 1 104 ? 17.124 2.544 -8.032 1.00 96.12 104 GLU A CA 1
ATOM 838 C C . GLU A 1 104 ? 16.578 3.745 -7.240 1.00 96.12 104 GLU A C 1
ATOM 840 O O . GLU A 1 104 ? 16.264 3.642 -6.047 1.00 96.12 104 GLU A O 1
ATOM 845 N N . LYS A 1 105 ? 16.435 4.890 -7.919 1.00 96.12 105 LYS A N 1
ATOM 846 C CA . LYS A 1 105 ? 15.956 6.145 -7.342 1.00 96.12 105 LYS A CA 1
ATOM 847 C C . LYS A 1 105 ? 14.494 6.034 -6.920 1.00 96.12 105 LYS A C 1
ATOM 849 O O . LYS A 1 105 ? 14.171 6.394 -5.791 1.00 96.12 105 LYS A O 1
ATOM 854 N N . SER A 1 106 ? 13.621 5.525 -7.781 1.00 96.69 106 SER A N 1
ATOM 855 C CA . SER A 1 106 ? 12.191 5.322 -7.529 1.00 96.69 106 SER A CA 1
ATOM 856 C C . SER A 1 106 ? 11.948 4.227 -6.492 1.00 96.69 106 SER A C 1
ATOM 858 O O . SER A 1 106 ? 11.202 4.474 -5.538 1.00 96.69 106 SER A O 1
ATOM 860 N N . ARG A 1 107 ? 12.656 3.086 -6.575 1.00 95.44 107 ARG A N 1
ATOM 861 C CA . ARG A 1 107 ? 12.623 2.036 -5.537 1.00 95.44 107 ARG A CA 1
ATOM 862 C C . ARG A 1 107 ? 12.980 2.615 -4.172 1.00 95.44 107 ARG A C 1
ATOM 864 O O . ARG A 1 107 ? 12.263 2.439 -3.189 1.00 95.44 107 ARG A O 1
ATOM 871 N N . THR A 1 108 ? 14.085 3.347 -4.103 1.00 93.50 108 THR A N 1
ATOM 872 C CA . THR A 1 108 ? 14.535 3.950 -2.850 1.00 93.50 108 THR A CA 1
ATOM 873 C C . THR A 1 108 ? 13.578 5.045 -2.384 1.00 93.50 108 THR A C 1
ATOM 875 O O . THR A 1 108 ? 13.278 5.113 -1.197 1.00 93.50 108 THR A O 1
ATOM 878 N N . ARG A 1 109 ? 13.042 5.877 -3.283 1.00 94.69 109 ARG A N 1
ATOM 879 C CA . ARG A 1 109 ? 12.097 6.955 -2.951 1.00 94.69 109 ARG A CA 1
ATOM 880 C C . ARG A 1 109 ? 10.841 6.418 -2.261 1.00 94.69 109 ARG A C 1
ATOM 882 O O . ARG A 1 109 ? 10.486 6.938 -1.203 1.00 94.69 10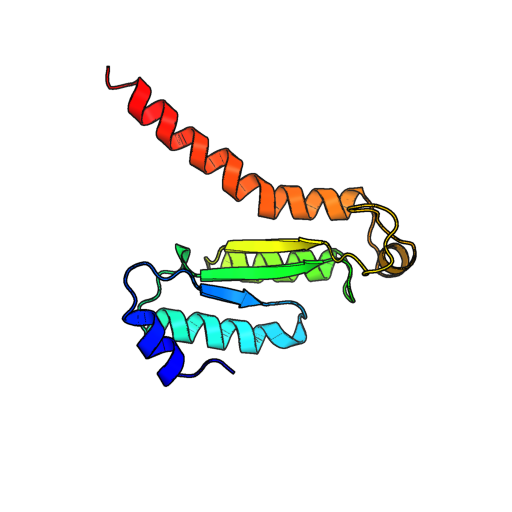9 ARG A O 1
ATOM 889 N N . ILE A 1 110 ? 10.190 5.395 -2.821 1.00 94.94 110 ILE A N 1
ATOM 890 C CA . ILE A 1 110 ? 8.945 4.849 -2.256 1.00 94.94 110 ILE A CA 1
ATOM 891 C C . ILE A 1 110 ? 9.196 4.160 -0.908 1.00 94.94 110 ILE A C 1
ATOM 893 O O . ILE A 1 110 ? 8.496 4.435 0.070 1.00 94.94 110 ILE A O 1
ATOM 897 N N . MET A 1 111 ? 10.271 3.369 -0.810 1.00 91.38 111 MET A N 1
ATOM 898 C CA . MET A 1 111 ? 10.670 2.715 0.439 1.00 91.38 111 MET A CA 1
ATOM 899 C C . MET A 1 111 ? 11.007 3.752 1.511 1.00 91.38 111 MET A C 1
ATOM 901 O O . MET A 1 111 ? 10.512 3.685 2.632 1.00 91.38 111 MET A O 1
ATOM 905 N N . ARG A 1 112 ? 11.772 4.792 1.174 1.00 89.88 112 ARG A N 1
ATOM 906 C CA . ARG A 1 112 ? 12.061 5.879 2.115 1.00 89.88 112 ARG A CA 1
ATOM 907 C C . ARG A 1 112 ? 10.780 6.566 2.588 1.00 89.88 112 ARG A C 1
ATOM 909 O O . ARG A 1 112 ? 10.600 6.685 3.799 1.00 89.88 112 ARG A O 1
ATOM 916 N N . ARG A 1 113 ? 9.883 6.963 1.670 1.00 91.06 113 ARG A N 1
ATOM 917 C CA . ARG A 1 113 ? 8.655 7.718 1.987 1.00 91.06 113 ARG A CA 1
ATOM 918 C C . ARG A 1 113 ? 7.697 6.950 2.897 1.00 91.06 113 ARG A C 1
ATOM 920 O O . ARG A 1 113 ? 7.186 7.529 3.855 1.00 91.06 113 ARG A O 1
ATOM 927 N N . PHE A 1 114 ? 7.436 5.684 2.590 1.00 89.56 114 PHE A N 1
ATOM 928 C CA . PHE A 1 114 ? 6.358 4.941 3.243 1.00 89.56 114 PHE A CA 1
ATOM 929 C C . PHE A 1 114 ? 6.855 3.900 4.250 1.00 89.56 114 PHE A C 1
ATOM 931 O O . PHE A 1 114 ? 6.149 3.627 5.210 1.00 89.56 114 PHE A O 1
ATOM 938 N N . TYR A 1 115 ? 8.079 3.375 4.107 1.00 76.06 115 TYR A N 1
ATOM 939 C CA . TYR A 1 115 ? 8.648 2.409 5.057 1.00 76.06 115 TYR A CA 1
ATOM 940 C C . TYR A 1 115 ? 9.479 3.081 6.170 1.00 76.06 115 TYR A C 1
ATOM 942 O O . TYR A 1 115 ? 9.335 2.739 7.347 1.00 76.06 115 TYR A O 1
ATOM 950 N N . TRP A 1 116 ? 10.330 4.073 5.853 1.00 58.66 116 TRP A N 1
ATOM 951 C CA . TRP A 1 116 ? 11.206 4.708 6.861 1.00 58.66 116 TRP A CA 1
ATOM 952 C C . TRP A 1 116 ? 10.542 5.828 7.676 1.00 58.66 116 TRP A C 1
ATOM 954 O O . TRP A 1 116 ? 10.852 5.976 8.864 1.00 58.66 116 TRP A O 1
ATOM 964 N N . HIS A 1 117 ? 9.584 6.580 7.123 1.00 51.62 117 HIS A N 1
ATOM 965 C CA . HIS A 1 117 ? 8.890 7.624 7.900 1.00 51.62 117 HIS A CA 1
ATOM 966 C C . HIS A 1 117 ? 7.964 7.075 8.996 1.00 51.62 117 HIS A C 1
ATOM 968 O O . HIS A 1 117 ? 7.658 7.798 9.946 1.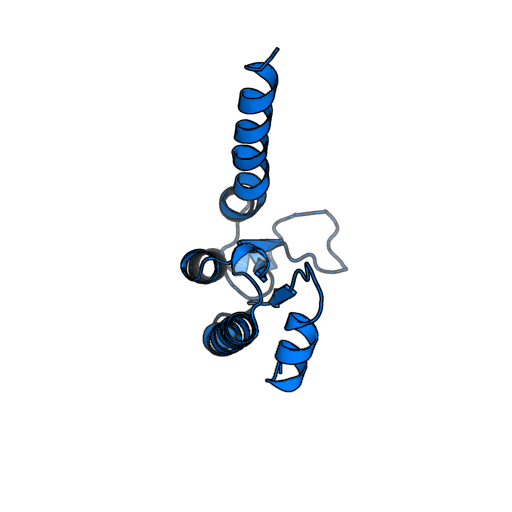00 51.62 117 HIS A O 1
ATOM 974 N N . THR A 1 118 ? 7.605 5.793 8.942 1.00 49.69 118 THR A N 1
ATOM 975 C CA . THR A 1 118 ? 6.851 5.097 9.994 1.00 49.69 118 THR A CA 1
ATOM 976 C C . THR A 1 118 ? 7.701 4.632 11.178 1.00 49.69 118 THR A C 1
ATOM 978 O O . THR A 1 118 ? 7.153 4.490 12.270 1.00 49.69 118 THR A O 1
ATOM 981 N N . ASN A 1 119 ? 9.026 4.490 11.017 1.00 46.75 119 ASN A N 1
ATOM 982 C CA . ASN A 1 119 ? 9.944 4.114 12.105 1.00 46.75 119 ASN A CA 1
ATOM 983 C C . ASN A 1 119 ? 10.732 5.308 12.688 1.00 46.75 119 ASN A C 1
ATOM 985 O O . ASN A 1 119 ? 11.009 5.325 13.884 1.00 46.75 119 ASN A O 1
ATOM 989 N N . GLY A 1 120 ? 11.054 6.340 11.896 1.00 42.38 120 GLY A N 1
ATOM 990 C CA . GLY A 1 120 ? 11.978 7.405 12.327 1.00 42.38 120 GLY A CA 1
ATOM 991 C C . GLY A 1 120 ? 11.368 8.588 13.095 1.00 42.38 120 GLY A C 1
ATOM 992 O O . GLY A 1 120 ? 12.024 9.158 13.965 1.00 42.38 120 GLY A O 1
ATOM 993 N N . LYS A 1 121 ? 10.116 8.985 12.819 1.00 41.91 121 LYS A N 1
ATOM 994 C CA . LYS A 1 121 ? 9.501 10.161 13.483 1.00 41.91 121 LYS A CA 1
ATOM 995 C C . LYS A 1 121 ? 8.637 9.819 14.696 1.00 41.91 121 LYS A C 1
ATOM 997 O O . LYS A 1 121 ? 8.370 10.698 15.511 1.00 41.91 121 LYS A O 1
ATOM 1002 N N . ARG A 1 122 ? 8.249 8.550 14.861 1.00 43.66 122 ARG A N 1
ATOM 1003 C CA . ARG A 1 122 ? 7.499 8.090 16.040 1.00 43.66 122 ARG A CA 1
ATOM 1004 C C . ARG A 1 122 ? 8.414 7.666 17.195 1.00 43.66 122 ARG A C 1
ATOM 1006 O O . ARG A 1 122 ? 8.069 7.932 18.336 1.00 43.66 122 ARG A O 1
ATOM 1013 N N . MET A 1 123 ? 9.620 7.154 16.918 1.00 40.06 123 MET A N 1
ATOM 1014 C CA . MET A 1 123 ? 10.628 6.880 17.962 1.00 40.06 123 MET A CA 1
ATOM 1015 C C . MET A 1 123 ? 11.165 8.141 18.651 1.00 40.06 123 MET A C 1
ATOM 1017 O O . MET A 1 123 ? 11.587 8.079 19.802 1.00 40.06 123 MET A O 1
ATOM 1021 N N . ARG A 1 124 ? 11.171 9.292 17.968 1.00 41.81 124 ARG A N 1
ATOM 1022 C CA . ARG A 1 124 ? 11.829 10.502 18.482 1.00 41.81 124 ARG A CA 1
ATOM 1023 C C . ARG A 1 124 ? 10.948 11.363 19.395 1.00 41.81 124 ARG A C 1
ATOM 1025 O O . ARG A 1 124 ? 11.492 12.205 20.092 1.00 41.81 124 ARG A O 1
ATOM 1032 N N . ARG A 1 125 ? 9.623 11.156 19.412 1.00 41.25 125 ARG A N 1
ATOM 1033 C CA . ARG A 1 125 ? 8.704 11.864 20.330 1.00 41.25 125 ARG A CA 1
ATOM 1034 C C . ARG A 1 125 ? 8.581 11.204 21.709 1.00 41.25 125 ARG A C 1
ATOM 1036 O O . ARG A 1 125 ? 8.310 11.913 22.666 1.00 41.25 125 ARG A O 1
ATOM 1043 N N . ASP A 1 126 ? 8.838 9.899 21.821 1.00 45.84 126 ASP A N 1
ATOM 1044 C CA . ASP A 1 126 ? 8.740 9.182 23.105 1.00 45.84 126 ASP A CA 1
ATOM 1045 C C . ASP A 1 126 ? 10.037 9.223 23.937 1.00 45.84 126 ASP A C 1
ATOM 1047 O O . ASP A 1 126 ? 9.972 9.084 25.157 1.00 45.84 126 ASP A O 1
ATOM 1051 N N . ARG A 1 127 ? 11.215 9.450 23.328 1.00 43.59 127 ARG A N 1
ATOM 1052 C CA . ARG A 1 127 ? 12.478 9.607 24.087 1.00 43.59 127 ARG A CA 1
ATOM 1053 C C . ARG A 1 127 ? 12.610 10.975 24.754 1.00 43.59 127 ARG A C 1
ATOM 1055 O O . ARG A 1 127 ? 12.932 11.033 25.933 1.00 43.59 127 ARG A O 1
ATOM 1062 N N . THR A 1 128 ? 12.277 12.057 24.053 1.00 46.19 128 THR A N 1
ATOM 1063 C CA . THR A 1 128 ? 12.377 13.417 24.611 1.00 46.19 128 THR A CA 1
ATOM 1064 C C . THR A 1 128 ? 11.352 13.702 25.709 1.00 46.19 128 THR A C 1
ATOM 1066 O O . THR A 1 128 ? 11.630 14.503 26.590 1.00 46.19 128 THR A O 1
ATOM 1069 N N . ALA A 1 129 ? 10.196 13.029 25.711 1.00 47.88 129 ALA A N 1
ATOM 1070 C CA . ALA A 1 129 ? 9.203 13.170 26.780 1.00 47.88 129 ALA A CA 1
ATOM 1071 C C . ALA A 1 129 ? 9.570 12.405 28.070 1.00 47.88 129 ALA A C 1
ATOM 1073 O O . ALA A 1 129 ? 9.096 12.769 29.141 1.00 47.88 129 ALA A O 1
ATOM 1074 N N . LYS A 1 130 ? 10.406 11.357 27.985 1.00 46.16 130 LYS A N 1
ATOM 1075 C CA . LYS A 1 130 ? 10.881 10.588 29.153 1.00 46.16 130 LYS A CA 1
ATOM 1076 C C . LYS A 1 130 ? 12.187 11.116 29.749 1.00 46.16 130 LYS A C 1
ATOM 1078 O O . LYS A 1 130 ? 12.390 10.961 30.945 1.00 46.16 130 LYS A O 1
ATOM 1083 N N . GLU A 1 131 ? 13.048 11.734 28.943 1.00 38.75 131 GLU A N 1
ATOM 1084 C CA . GLU A 1 131 ? 14.315 12.328 29.405 1.00 38.75 131 GLU A CA 1
ATOM 1085 C C . GLU A 1 131 ? 14.127 13.731 30.025 1.00 38.75 131 GLU A C 1
ATOM 1087 O O . GLU A 1 131 ? 15.027 14.217 30.691 1.00 38.75 131 GLU A O 1
ATOM 1092 N N . ALA A 1 132 ? 12.957 14.367 29.867 1.00 44.72 132 ALA A N 1
ATOM 1093 C CA . ALA A 1 132 ? 12.623 15.659 30.489 1.00 44.72 132 ALA A CA 1
ATOM 1094 C C . ALA A 1 132 ? 11.867 15.536 31.833 1.00 44.72 132 ALA A C 1
ATOM 1096 O O . ALA A 1 132 ? 11.350 16.530 32.339 1.00 44.72 132 ALA A O 1
ATOM 1097 N N . ALA A 1 133 ? 11.752 14.321 32.378 1.00 46.19 133 ALA A N 1
ATOM 1098 C CA . ALA A 1 133 ? 11.021 14.020 33.614 1.00 46.19 133 ALA A CA 1
ATOM 1099 C C . ALA A 1 133 ? 11.903 13.382 34.708 1.00 46.19 133 ALA A C 1
ATOM 1101 O O . ALA A 1 133 ? 11.369 12.744 35.616 1.00 46.19 133 ALA A O 1
ATOM 1102 N N . TRP A 1 134 ? 13.225 13.553 34.615 1.00 41.38 134 TRP A N 1
ATOM 1103 C CA . TRP A 1 134 ? 14.198 13.215 35.656 1.00 41.38 134 TRP A CA 1
ATOM 1104 C C . TRP A 1 134 ? 15.201 14.350 35.810 1.00 41.38 134 TRP A C 1
ATOM 1106 O O . TRP A 1 134 ? 15.775 14.750 34.773 1.00 41.38 134 TRP A O 1
#

Radius of gyration: 17.39 Å; chains: 1; bounding box: 40×32×54 Å

Sequence (134 aa):
LLNDHHAERIGR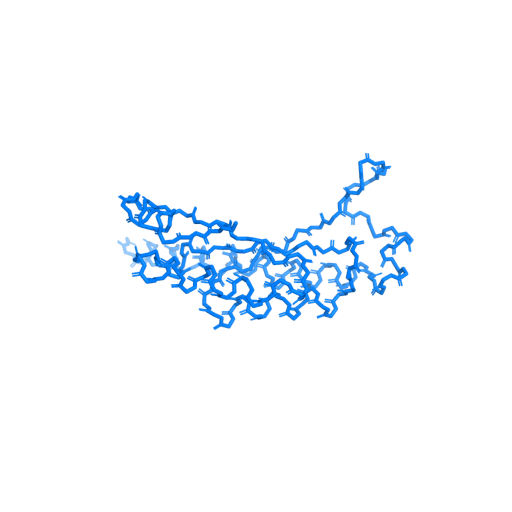IRGAIVRLSLDSRQDAEHWQIAFDLLRRFGTAKKRVRSYVLCGFDSGPDDAWTRCELIEAAGAMPLPQWYHALTAPRLNEVTDAQRRLGWDEKSRTRIMRRFYWHTNGKRMRRDRTAKEAAW

Foldseek 3Di:
DDDLVNLLVQLPDVLAAAEAEDADPVCLVVRVVNLVSNVVSPNDQASYEYEYEALDPAALVRSVVSQVSSVVSVHAYDYDYDDDPPRPDPPDCDPSSVVNVDDPCSSCVSCCVRVVVVPPPVVVVVVVVVVVPD

Secondary structure (DSSP, 8-state):
---HHHHHHHHTSTT--EEEE--SGGGHHHHHHHHHHHHHTT--GGGEEEEEEESSSS-HHHHHHHHHHHHHHT-EEEEEE---TT-SSTT---HHHHHTT--HHHHHHHIIIIIIHHHHTTHHHHHHHHHT--